Protein AF-A0AAD5CKW8-F1 (afdb_monomer_lite)

Organism: Ambrosia artemisiifolia (NCBI:txid4212)

Structure (mmCIF, N/CA/C/O backbone):
data_AF-A0AAD5CKW8-F1
#
_entry.id   AF-A0AAD5CKW8-F1
#
loop_
_atom_site.group_PDB
_atom_site.id
_atom_site.type_symbol
_atom_site.label_atom_id
_atom_site.label_alt_id
_atom_site.label_comp_id
_atom_site.label_asym_id
_atom_site.label_entity_id
_atom_site.label_seq_id
_atom_site.pdbx_PDB_ins_code
_atom_site.Cartn_x
_atom_site.Cartn_y
_atom_site.Cartn_z
_atom_site.occupancy
_atom_site.B_iso_or_equiv
_atom_site.auth_seq_id
_atom_site.auth_comp_id
_atom_site.auth_asym_id
_atom_site.auth_atom_id
_atom_site.pdbx_PDB_model_num
ATOM 1 N N . SER A 1 1 ? -27.291 47.103 57.887 1.00 43.50 1 SER A N 1
ATOM 2 C CA . SER A 1 1 ? -26.289 46.417 57.056 1.00 43.50 1 SER A CA 1
ATOM 3 C C . SER A 1 1 ? -26.843 45.102 56.549 1.00 43.50 1 SER A C 1
ATOM 5 O O . SER A 1 1 ? -27.312 44.305 57.344 1.00 43.50 1 SER A O 1
ATOM 7 N N . GLN A 1 2 ? -26.872 45.005 55.220 1.00 42.19 2 GLN A N 1
ATOM 8 C CA . GLN A 1 2 ? -27.031 43.866 54.306 1.00 42.19 2 GLN A CA 1
ATOM 9 C C . GLN A 1 2 ? -27.605 42.527 54.813 1.00 42.19 2 GLN A C 1
ATOM 11 O O . GLN A 1 2 ? -27.074 41.848 55.686 1.00 42.19 2 GLN A O 1
ATOM 16 N N . SER A 1 3 ? -28.673 42.135 54.121 1.00 48.50 3 SER A N 1
ATOM 17 C CA . SER A 1 3 ? -29.296 40.821 54.057 1.00 48.50 3 SER A CA 1
ATOM 18 C C . SER A 1 3 ? -28.312 39.735 53.611 1.00 48.50 3 SER A C 1
ATOM 20 O O . SER A 1 3 ? -27.759 39.797 52.517 1.00 48.50 3 SER A O 1
ATOM 22 N N . ILE A 1 4 ? -28.158 38.680 54.413 1.00 49.66 4 ILE A N 1
ATOM 23 C CA . ILE A 1 4 ? -27.521 37.434 53.967 1.00 49.66 4 ILE A CA 1
ATOM 24 C C . ILE A 1 4 ? -28.641 36.427 53.705 1.00 49.66 4 ILE A C 1
ATOM 26 O O . ILE A 1 4 ? -29.118 35.731 54.603 1.00 49.66 4 ILE A O 1
ATOM 30 N N . SER A 1 5 ? -29.114 36.392 52.461 1.00 45.38 5 SER A N 1
ATOM 31 C CA . SER A 1 5 ? -30.051 35.380 51.989 1.00 45.38 5 SER A CA 1
ATOM 32 C C . SER A 1 5 ? -29.350 34.020 51.979 1.00 45.38 5 SER A C 1
ATOM 34 O O . SER A 1 5 ? -28.411 33.778 51.223 1.00 45.38 5 SER A O 1
ATOM 36 N N . LYS A 1 6 ? -29.814 33.091 52.822 1.00 44.31 6 LYS A N 1
ATOM 37 C CA . LYS A 1 6 ? -29.448 31.676 52.703 1.00 44.31 6 LYS A CA 1
ATOM 38 C C . LYS A 1 6 ? -30.092 31.120 51.437 1.00 44.31 6 LYS A C 1
ATOM 40 O O . LYS A 1 6 ? -31.209 30.606 51.465 1.00 44.31 6 LYS A O 1
ATOM 45 N N . THR A 1 7 ? -29.406 31.240 50.308 1.00 46.16 7 THR A N 1
ATOM 46 C CA . THR A 1 7 ? -29.807 30.556 49.086 1.00 46.16 7 THR A CA 1
ATOM 47 C C . THR A 1 7 ? -29.552 29.067 49.283 1.00 46.16 7 THR A C 1
ATOM 49 O O . THR A 1 7 ? -28.427 28.584 49.388 1.00 46.16 7 THR A O 1
ATOM 52 N N . LYS A 1 8 ? -30.644 28.309 49.385 1.00 49.91 8 LYS A N 1
ATOM 53 C CA . LYS A 1 8 ? -30.630 26.858 49.247 1.00 49.91 8 LYS A CA 1
ATOM 54 C C . LYS A 1 8 ? -30.156 26.557 47.825 1.00 49.91 8 LYS A C 1
ATOM 56 O O . LYS A 1 8 ? -30.964 26.539 46.902 1.00 49.91 8 LYS A O 1
ATOM 61 N N . GLN A 1 9 ? -28.848 26.367 47.666 1.00 54.12 9 GLN A N 1
ATOM 62 C CA . GLN A 1 9 ? -28.198 25.880 46.453 1.00 54.12 9 GLN A CA 1
ATOM 63 C C . GLN A 1 9 ? -28.749 24.479 46.154 1.00 54.12 9 GLN A C 1
ATOM 65 O O . GLN A 1 9 ? -28.214 23.463 46.594 1.00 54.12 9 GLN A O 1
ATOM 70 N N . ARG A 1 10 ? -29.889 24.415 45.458 1.00 57.00 10 ARG A N 1
ATOM 71 C CA . ARG A 1 10 ? -30.397 23.183 44.851 1.00 57.00 10 ARG A CA 1
ATOM 72 C C . ARG A 1 10 ? -29.538 22.913 43.619 1.00 57.00 10 ARG A C 1
ATOM 74 O O . ARG A 1 10 ? -29.971 23.145 42.496 1.00 57.00 10 ARG A O 1
ATOM 81 N N . GLY A 1 11 ? -28.301 22.474 43.853 1.00 63.94 11 GLY A N 1
ATOM 82 C CA . GLY A 1 11 ? -27.487 21.863 42.810 1.00 63.94 11 GLY A CA 1
ATOM 83 C C . GLY A 1 11 ? -28.248 20.688 42.186 1.00 63.94 11 GLY A C 1
ATOM 84 O O . GLY A 1 11 ? -29.163 20.151 42.827 1.00 63.94 11 GLY A O 1
ATOM 85 N N . PRO A 1 12 ? -27.917 20.297 40.943 1.00 59.62 12 PRO A N 1
ATOM 86 C CA . PRO A 1 12 ? -28.553 19.154 40.300 1.00 59.62 12 PRO A CA 1
ATOM 87 C C . PRO A 1 12 ? -28.512 17.979 41.275 1.00 59.62 12 PRO A C 1
ATOM 89 O O . PRO A 1 12 ? -27.454 17.658 41.816 1.00 59.62 12 PRO A O 1
ATOM 92 N N . ASN A 1 13 ? -29.684 17.421 41.596 1.00 65.00 13 ASN A N 1
ATOM 93 C CA . ASN A 1 13 ? -29.814 16.422 42.651 1.00 65.00 13 ASN A CA 1
ATOM 94 C C . ASN A 1 13 ? -28.817 15.295 42.361 1.00 65.00 13 ASN A C 1
ATOM 96 O O . ASN A 1 13 ? -29.026 14.532 41.423 1.00 65.00 13 ASN A O 1
ATOM 100 N N . ILE A 1 14 ? -27.753 15.170 43.157 1.00 66.81 14 ILE A N 1
ATOM 101 C CA . ILE A 1 14 ? -26.711 14.145 42.961 1.00 66.81 14 ILE A CA 1
ATOM 102 C C . ILE A 1 14 ? -27.346 12.744 42.890 1.00 66.81 14 ILE A C 1
ATOM 104 O O . ILE A 1 14 ? -26.891 11.884 42.146 1.00 66.81 14 ILE A O 1
ATOM 108 N N . LYS A 1 15 ? -28.484 12.555 43.572 1.00 66.56 15 LYS A N 1
ATOM 109 C CA . LYS A 1 15 ? -29.339 11.362 43.483 1.00 66.56 15 LYS A CA 1
ATOM 110 C C . LYS A 1 15 ? -29.891 11.093 42.072 1.00 66.56 15 LYS A C 1
ATOM 112 O O . LYS A 1 15 ? -29.935 9.941 41.667 1.00 66.56 15 LYS A O 1
ATOM 117 N N . ILE A 1 16 ? -30.285 12.125 41.320 1.00 68.44 16 ILE A N 1
ATOM 118 C CA . ILE A 1 16 ? -30.733 12.018 39.917 1.00 68.44 16 ILE A CA 1
ATOM 119 C C . ILE A 1 16 ? -29.549 11.685 39.006 1.00 68.44 16 ILE A C 1
ATOM 121 O O . ILE A 1 16 ? -29.678 10.828 38.139 1.00 68.44 16 ILE A O 1
ATOM 125 N N . ILE A 1 17 ? -28.384 12.305 39.228 1.00 65.25 17 ILE A N 1
ATOM 126 C CA . ILE A 1 17 ? -27.169 12.005 38.454 1.00 65.25 17 ILE A CA 1
ATOM 127 C C . ILE A 1 17 ? -26.770 10.535 38.662 1.00 65.25 17 ILE A C 1
ATOM 129 O O . ILE A 1 17 ? -26.561 9.812 37.691 1.00 65.25 17 ILE A O 1
ATOM 133 N N . LEU A 1 18 ? -26.761 10.054 39.909 1.00 64.75 18 LEU A N 1
ATOM 134 C CA . LEU A 1 18 ? -26.464 8.658 40.238 1.00 64.75 18 LEU A CA 1
ATOM 135 C C . LEU A 1 18 ? -27.501 7.692 39.630 1.00 64.75 18 LEU A C 1
ATOM 137 O O . LEU A 1 18 ? -27.120 6.666 39.079 1.00 64.75 18 LEU A O 1
ATOM 141 N N . LEU A 1 19 ? -28.792 8.046 39.648 1.00 65.94 19 LEU A N 1
ATOM 142 C CA . LEU A 1 19 ? -29.874 7.242 39.059 1.00 65.94 19 LEU A CA 1
ATOM 143 C C . LEU A 1 19 ? -29.773 7.130 37.529 1.00 65.94 19 LEU A C 1
ATOM 145 O O . LEU A 1 19 ? -30.089 6.082 36.980 1.00 65.94 19 LEU A O 1
ATOM 149 N N . VAL A 1 20 ? -29.333 8.188 36.841 1.00 64.75 20 VAL A N 1
ATOM 150 C CA . VAL A 1 20 ? -29.197 8.221 35.371 1.00 64.75 20 VAL A CA 1
ATOM 151 C C . VAL A 1 20 ? -27.903 7.548 34.897 1.00 64.75 20 VAL A C 1
ATOM 153 O O . VAL A 1 20 ? -27.876 6.933 33.831 1.00 64.75 20 VAL A O 1
ATOM 156 N N . THR A 1 21 ? -26.836 7.607 35.698 1.00 60.56 21 THR A N 1
ATOM 157 C CA . THR A 1 21 ? -25.532 7.025 35.331 1.00 60.56 21 THR A CA 1
ATOM 158 C C . THR A 1 21 ? -25.536 5.493 35.426 1.00 60.56 21 THR A C 1
ATOM 160 O O . THR A 1 21 ? -24.878 4.826 34.630 1.00 60.56 21 THR A O 1
ATOM 163 N N . VAL A 1 22 ? -26.321 4.923 36.349 1.00 65.12 22 VAL A N 1
ATOM 164 C CA . VAL A 1 22 ? -26.365 3.473 36.619 1.00 65.12 22 VAL A CA 1
ATOM 165 C C . VAL A 1 22 ? -26.946 2.635 35.455 1.00 65.12 22 VAL A C 1
ATOM 167 O O . VAL A 1 22 ? -26.351 1.607 35.142 1.00 65.12 22 VAL A O 1
ATOM 170 N N . PRO A 1 23 ? -28.024 3.038 34.750 1.00 64.31 23 PRO A N 1
ATOM 171 C CA . PRO A 1 23 ? -28.526 2.304 33.580 1.00 64.31 23 PRO A CA 1
ATOM 172 C C . PRO A 1 23 ? -28.008 2.828 32.225 1.00 64.31 23 PRO A C 1
ATOM 174 O O . PRO A 1 23 ? -28.090 2.113 31.227 1.00 64.31 23 PRO A O 1
ATOM 177 N N . GLY A 1 24 ? -27.482 4.060 32.151 1.00 60.91 24 GLY A N 1
ATOM 178 C CA . GLY A 1 24 ? -27.104 4.705 30.880 1.00 60.91 24 GLY A CA 1
ATOM 179 C C . GLY A 1 24 ? -25.690 4.390 30.376 1.00 60.91 24 GLY A C 1
ATOM 180 O O . GLY A 1 24 ? -25.444 4.421 29.169 1.00 60.91 24 GLY A O 1
ATOM 181 N N . GLY A 1 25 ? -24.771 4.044 31.283 1.00 72.25 25 GLY A N 1
ATOM 182 C CA . GLY A 1 25 ? -23.385 3.697 30.953 1.00 72.25 25 GLY A CA 1
ATOM 183 C C . GLY A 1 25 ? -23.231 2.599 29.885 1.00 72.25 25 GLY A C 1
ATOM 184 O O . GLY A 1 25 ? -22.510 2.820 28.907 1.00 72.25 25 GLY A O 1
ATOM 185 N N . PRO A 1 26 ? -23.915 1.441 30.002 1.00 80.44 26 PRO A N 1
ATOM 186 C CA . PRO A 1 26 ? -23.750 0.358 29.034 1.00 80.44 26 PRO A CA 1
ATOM 187 C C . PRO A 1 26 ? -24.341 0.689 27.657 1.00 80.44 26 PRO A C 1
ATOM 189 O O . PRO A 1 26 ? -23.757 0.313 26.646 1.00 80.44 26 PRO A O 1
ATOM 192 N N . LEU A 1 27 ? -25.447 1.439 27.582 1.00 80.50 27 LEU A N 1
ATOM 193 C CA . LEU A 1 27 ? -26.083 1.801 26.307 1.00 80.50 27 LEU A CA 1
ATOM 194 C C . LEU A 1 27 ? -25.184 2.699 25.449 1.00 80.50 27 LEU A C 1
ATOM 196 O O . LEU A 1 27 ? -25.008 2.443 24.259 1.00 80.50 27 LEU A O 1
ATOM 200 N N . ILE A 1 28 ? -24.562 3.712 26.055 1.00 85.81 28 ILE A N 1
ATOM 201 C CA . ILE A 1 28 ? -23.655 4.626 25.345 1.00 85.81 28 ILE A CA 1
ATOM 202 C C . ILE A 1 28 ? -22.385 3.883 24.909 1.00 85.81 28 ILE A C 1
ATOM 204 O O . ILE A 1 28 ? -21.944 4.032 23.768 1.00 85.81 28 ILE A O 1
ATOM 208 N N . GLY A 1 29 ? -21.839 3.025 25.778 1.00 88.56 29 GLY A N 1
ATOM 209 C CA . GLY A 1 29 ? -20.692 2.177 25.447 1.00 88.56 29 GLY A CA 1
ATOM 210 C C . GLY A 1 29 ? -20.964 1.245 24.262 1.00 88.56 29 GLY A C 1
ATOM 211 O O . GLY A 1 29 ? -20.128 1.138 23.365 1.00 88.56 29 GLY A O 1
ATOM 212 N N . LEU A 1 30 ? -22.151 0.631 24.205 1.00 91.19 30 LEU A N 1
ATOM 213 C CA . LEU A 1 30 ? -22.563 -0.235 23.096 1.00 91.19 30 LEU A CA 1
ATOM 214 C C . LEU A 1 30 ? -22.705 0.530 21.776 1.00 91.19 30 LEU A C 1
ATOM 216 O O . LEU A 1 30 ? -22.267 0.029 20.742 1.00 91.19 30 LEU A O 1
ATOM 220 N N . ILE A 1 31 ? -23.257 1.747 21.797 1.00 91.44 31 ILE A N 1
ATOM 221 C CA . ILE A 1 31 ? -23.390 2.587 20.595 1.00 91.44 31 ILE A CA 1
ATOM 222 C C . ILE A 1 31 ? -22.009 2.979 20.054 1.00 91.44 31 ILE A C 1
ATOM 224 O O . ILE A 1 31 ? -21.756 2.844 18.855 1.00 91.44 31 ILE A O 1
ATOM 228 N N . ILE A 1 32 ? -21.089 3.404 20.927 1.00 92.44 32 ILE A N 1
ATOM 229 C CA . ILE A 1 32 ? -19.715 3.756 20.539 1.00 92.44 32 ILE A CA 1
ATOM 230 C C . ILE A 1 32 ? -18.980 2.523 19.997 1.00 92.44 32 ILE A C 1
ATOM 232 O O . ILE A 1 32 ? -18.349 2.598 18.943 1.00 92.44 32 ILE A O 1
ATOM 236 N N . ALA A 1 33 ? -19.092 1.373 20.667 1.00 92.50 33 ALA A N 1
ATOM 237 C CA . ALA A 1 33 ? -18.487 0.124 20.211 1.00 92.50 33 ALA A CA 1
ATOM 238 C C . ALA A 1 33 ? -19.042 -0.322 18.848 1.00 92.50 33 ALA A C 1
ATOM 240 O O . ALA A 1 33 ? -18.269 -0.694 17.966 1.00 92.50 33 ALA A O 1
ATOM 241 N N . ALA A 1 34 ? -20.359 -0.234 18.637 1.00 92.12 34 ALA A N 1
ATOM 242 C CA . ALA A 1 34 ? -20.998 -0.548 17.362 1.00 92.12 34 ALA A CA 1
ATOM 243 C C . ALA A 1 34 ? -20.538 0.397 16.242 1.00 92.12 34 ALA A C 1
ATOM 245 O O . ALA A 1 34 ? -20.210 -0.069 15.150 1.00 92.12 34 ALA A O 1
ATOM 246 N N . TRP A 1 35 ? -20.443 1.703 16.512 1.00 94.19 35 TRP A N 1
ATOM 247 C CA . TRP A 1 35 ? -19.938 2.686 15.553 1.00 94.19 35 TRP A CA 1
ATOM 248 C C . TRP A 1 35 ? -18.468 2.435 15.193 1.00 94.19 35 TRP A C 1
ATOM 250 O O . TRP A 1 35 ? -18.126 2.363 14.011 1.00 94.19 35 TRP A O 1
ATOM 260 N N . LEU A 1 36 ? -17.609 2.187 16.188 1.00 93.25 36 LEU A N 1
ATOM 261 C CA . LEU A 1 36 ? -16.209 1.809 15.970 1.00 93.25 36 LEU A CA 1
ATOM 262 C C . LEU A 1 36 ? -16.088 0.506 15.171 1.00 93.25 36 LEU A C 1
ATOM 264 O O . LEU A 1 36 ? -15.252 0.414 14.272 1.00 93.25 36 LEU A O 1
ATOM 268 N N . CYS A 1 37 ? -16.924 -0.493 15.459 1.00 92.56 37 CYS A N 1
ATOM 269 C CA . CYS A 1 37 ? -16.984 -1.738 14.699 1.00 92.56 37 CYS A CA 1
ATOM 270 C C . CYS A 1 37 ? -17.456 -1.512 13.259 1.00 92.56 37 CYS A C 1
ATOM 272 O O . CYS A 1 37 ? -16.886 -2.109 12.350 1.00 92.56 37 CYS A O 1
ATOM 274 N N . TYR A 1 38 ? -18.437 -0.639 13.025 1.00 92.00 38 TYR A N 1
ATOM 275 C CA . TYR A 1 38 ? -18.922 -0.294 11.687 1.00 92.00 38 TYR A CA 1
ATOM 276 C C . TYR A 1 38 ? -17.840 0.397 10.851 1.00 92.00 38 TYR A C 1
ATOM 278 O O . TYR A 1 38 ? -17.549 -0.037 9.733 1.00 92.00 38 TYR A O 1
ATOM 286 N N . VAL A 1 39 ? -17.181 1.416 11.416 1.00 87.56 39 VAL A N 1
ATOM 287 C CA . VAL A 1 39 ? -16.072 2.115 10.753 1.00 87.56 39 V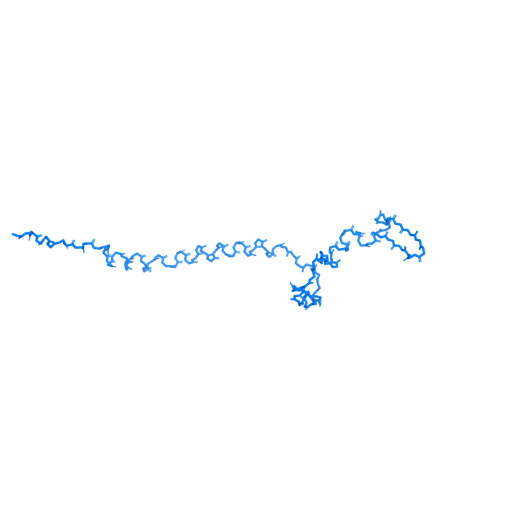AL A CA 1
ATOM 288 C C . VAL A 1 39 ? -14.933 1.136 10.481 1.00 87.56 39 VAL A C 1
ATOM 290 O O . VAL A 1 39 ? -14.505 1.004 9.339 1.00 87.56 39 VAL A O 1
ATOM 293 N N . ARG A 1 40 ? -14.509 0.342 11.473 1.00 84.31 40 ARG A N 1
ATOM 294 C CA . ARG A 1 40 ? -13.476 -0.687 11.270 1.00 84.31 40 ARG A CA 1
ATOM 295 C C . ARG A 1 40 ? -13.866 -1.717 10.216 1.00 84.31 40 ARG A C 1
ATOM 297 O O . ARG A 1 40 ? -13.016 -2.121 9.432 1.00 84.31 40 ARG A O 1
ATOM 304 N N . ARG A 1 41 ? -15.127 -2.148 10.161 1.00 77.81 41 ARG A N 1
ATOM 305 C CA . ARG A 1 41 ? -15.603 -3.121 9.168 1.00 77.81 41 ARG A CA 1
ATOM 306 C C . ARG A 1 41 ? -15.547 -2.546 7.757 1.00 77.81 41 ARG A C 1
ATOM 308 O O . ARG A 1 41 ? -15.085 -3.238 6.858 1.00 77.81 41 ARG A O 1
ATOM 315 N N . LYS A 1 42 ? -15.903 -1.270 7.576 1.00 69.62 42 LYS A N 1
ATOM 316 C CA . LYS A 1 42 ? -15.749 -0.571 6.290 1.00 69.62 42 LYS A CA 1
ATOM 317 C C . LYS A 1 42 ? -14.283 -0.533 5.830 1.00 69.62 42 LYS A C 1
ATOM 319 O O . LYS A 1 42 ? -14.024 -0.611 4.637 1.00 69.62 42 LYS A O 1
ATOM 324 N N . TRP A 1 43 ? -13.334 -0.486 6.765 1.00 61.19 43 TRP A N 1
ATOM 325 C CA . TRP A 1 43 ? -11.900 -0.424 6.464 1.00 61.19 43 TRP A CA 1
ATOM 326 C C . TRP A 1 43 ? -11.274 -1.817 6.282 1.00 61.19 43 TRP A C 1
ATOM 328 O O . TRP A 1 43 ? -10.281 -1.957 5.580 1.00 61.19 43 TRP A O 1
ATOM 338 N N . LYS A 1 44 ? -11.889 -2.871 6.834 1.00 59.09 44 LYS A N 1
ATOM 339 C CA . LYS A 1 44 ? -11.491 -4.277 6.626 1.00 59.09 44 LYS A CA 1
ATOM 340 C C . LYS A 1 44 ? -11.916 -4.851 5.268 1.00 59.09 44 LYS A C 1
ATOM 342 O O . LYS A 1 44 ? -11.453 -5.925 4.899 1.00 59.09 44 LYS A O 1
ATOM 347 N N . HIS A 1 45 ? -12.786 -4.161 4.528 1.00 51.75 45 HIS A N 1
ATOM 348 C CA . HIS A 1 45 ? -13.181 -4.567 3.175 1.00 51.75 45 HIS A CA 1
ATOM 349 C C . HIS A 1 45 ? -12.254 -4.036 2.068 1.00 51.75 45 HIS A C 1
ATOM 351 O O . HIS A 1 45 ? -12.410 -4.436 0.916 1.00 51.75 45 HIS A O 1
ATOM 357 N N . ALA A 1 46 ? -11.233 -3.241 2.403 1.00 56.84 46 ALA A N 1
ATOM 358 C CA . ALA A 1 46 ? -10.048 -3.131 1.562 1.00 56.84 46 ALA A CA 1
ATOM 359 C C . ALA A 1 46 ? -9.205 -4.393 1.791 1.00 56.84 46 ALA A C 1
ATOM 361 O O . ALA A 1 46 ? -8.438 -4.476 2.744 1.00 56.84 46 ALA A O 1
ATOM 362 N N . LYS A 1 47 ? -9.428 -5.419 0.966 1.00 50.81 47 LYS A N 1
ATOM 363 C CA . LYS A 1 47 ? -8.610 -6.636 0.934 1.00 50.81 47 LYS A CA 1
ATOM 364 C C . LYS A 1 47 ? -7.125 -6.239 0.826 1.00 50.81 47 LYS A C 1
ATOM 366 O O . LYS A 1 47 ? -6.766 -5.673 -0.205 1.00 50.81 47 LYS A O 1
ATOM 371 N N . PRO A 1 48 ? -6.240 -6.568 1.783 1.00 48.81 48 PRO A N 1
ATOM 372 C CA . PRO A 1 48 ? -4.824 -6.672 1.482 1.00 48.81 48 PRO A CA 1
ATOM 373 C C . PRO A 1 48 ? -4.630 -8.045 0.833 1.00 48.81 48 PRO A C 1
ATOM 375 O O . PRO A 1 48 ? -4.321 -9.034 1.491 1.00 48.81 48 PRO A O 1
ATOM 378 N N . ALA A 1 49 ? -4.936 -8.134 -0.459 1.00 48.34 49 ALA A N 1
ATOM 379 C CA . ALA A 1 49 ? -4.451 -9.238 -1.269 1.00 48.34 49 ALA A CA 1
ATOM 380 C C . ALA A 1 49 ? -3.027 -8.869 -1.690 1.00 48.34 49 ALA A C 1
ATOM 382 O O . ALA A 1 49 ? -2.850 -7.969 -2.505 1.00 48.34 49 ALA A O 1
ATOM 383 N N . GLY A 1 50 ? -2.038 -9.528 -1.089 1.00 45.56 50 GLY A N 1
ATOM 384 C CA . GLY A 1 50 ? -0.639 -9.408 -1.494 1.00 45.56 50 GLY A CA 1
ATOM 385 C C . GLY A 1 50 ? 0.320 -9.267 -0.320 1.00 45.56 50 GLY A C 1
ATOM 386 O O . GLY A 1 50 ? 0.667 -8.159 0.062 1.00 45.56 50 GLY A O 1
ATOM 387 N N . GLU A 1 51 ? 0.732 -10.415 0.215 1.00 42.72 51 GLU A N 1
ATOM 388 C CA . GLU A 1 51 ? 2.134 -10.695 0.543 1.00 42.72 51 GLU A CA 1
ATOM 389 C C . GLU A 1 51 ? 2.853 -9.737 1.513 1.00 42.72 51 GLU A C 1
ATOM 391 O O . GLU A 1 51 ? 3.438 -8.713 1.161 1.00 42.72 51 GLU A O 1
ATOM 396 N N . GLY A 1 52 ? 2.853 -10.122 2.789 1.00 51.31 52 GLY A N 1
ATOM 397 C CA . GLY A 1 52 ? 3.680 -9.486 3.801 1.00 51.31 52 GLY A CA 1
ATOM 398 C C . GLY A 1 52 ? 5.147 -9.871 3.653 1.00 51.31 52 GLY A C 1
ATOM 399 O O . GLY A 1 52 ? 5.503 -10.947 4.101 1.00 51.31 52 GLY A O 1
ATOM 400 N N . VAL A 1 53 ? 5.980 -8.969 3.116 1.00 46.84 53 VAL A N 1
ATOM 401 C CA . VAL A 1 53 ? 7.433 -8.896 3.413 1.00 46.84 53 VAL A CA 1
ATOM 402 C C . VAL A 1 53 ? 7.991 -7.447 3.411 1.00 46.84 53 VAL A C 1
ATOM 404 O O . VAL A 1 53 ? 8.986 -7.198 4.080 1.00 46.84 53 VAL A O 1
ATOM 407 N N . ILE A 1 54 ? 7.367 -6.435 2.782 1.00 45.72 54 ILE A N 1
ATOM 408 C CA . ILE A 1 54 ? 8.037 -5.120 2.553 1.00 45.72 54 ILE A CA 1
ATOM 409 C C . ILE A 1 54 ? 7.607 -3.972 3.509 1.00 45.72 54 ILE A C 1
ATOM 411 O O . ILE A 1 54 ? 8.164 -2.880 3.466 1.00 45.72 54 ILE A O 1
ATOM 415 N N . LEU A 1 55 ? 6.646 -4.160 4.420 1.00 49.69 55 LEU A N 1
ATOM 416 C CA . LEU A 1 55 ? 6.073 -3.031 5.191 1.00 49.69 55 LEU A CA 1
ATOM 417 C C . LEU A 1 55 ? 6.923 -2.505 6.368 1.00 49.69 55 LEU A C 1
ATOM 419 O O . LEU A 1 55 ? 6.522 -1.529 7.001 1.00 49.69 55 LEU A O 1
ATOM 423 N N . ASN A 1 56 ? 8.087 -3.097 6.647 1.00 46.41 56 ASN A N 1
ATOM 424 C CA . ASN A 1 56 ? 8.978 -2.633 7.720 1.00 46.41 56 ASN A CA 1
ATOM 425 C C . ASN A 1 56 ? 10.098 -1.693 7.243 1.00 46.41 56 ASN A C 1
ATOM 427 O O . ASN A 1 56 ? 10.792 -1.145 8.082 1.00 46.41 56 ASN A O 1
ATOM 431 N N . ALA A 1 57 ? 10.270 -1.468 5.935 1.00 48.12 57 ALA A N 1
ATOM 432 C CA . ALA A 1 57 ? 11.327 -0.582 5.430 1.00 48.12 57 ALA A CA 1
ATOM 433 C C . ALA A 1 57 ? 10.895 0.893 5.290 1.00 48.12 57 ALA A C 1
ATOM 435 O O . ALA A 1 57 ? 11.740 1.765 5.120 1.00 48.12 57 ALA A O 1
ATOM 436 N N . SER A 1 58 ? 9.590 1.188 5.336 1.00 51.03 58 SER A N 1
ATOM 437 C CA . SER A 1 58 ? 9.066 2.528 5.009 1.00 51.03 58 SER A CA 1
ATOM 438 C C . SER A 1 58 ? 8.647 3.367 6.213 1.00 51.03 58 SER A C 1
ATOM 440 O O . SER A 1 58 ? 8.378 4.549 6.044 1.00 51.03 58 SER A O 1
ATOM 442 N N . LYS A 1 59 ? 8.582 2.791 7.419 1.00 48.28 59 LYS A N 1
ATOM 443 C CA . LYS A 1 59 ? 8.281 3.563 8.638 1.00 48.28 59 LYS A CA 1
ATOM 444 C C . LYS A 1 59 ? 9.505 4.271 9.226 1.0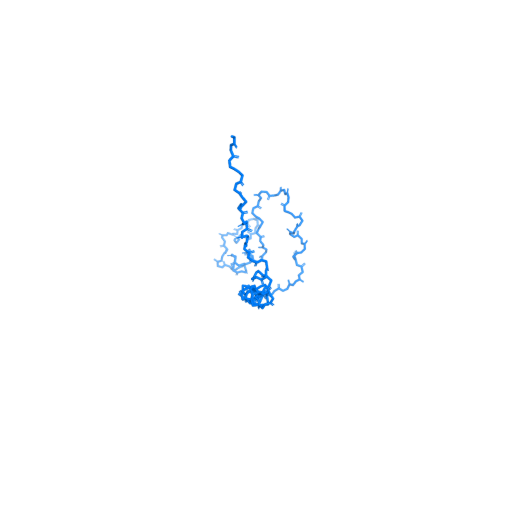0 48.28 59 LYS A C 1
ATOM 446 O O . LYS A 1 59 ? 9.328 5.153 10.050 1.00 48.28 59 LYS A O 1
ATOM 451 N N . ASP A 1 60 ? 10.705 3.952 8.741 1.00 50.03 60 ASP A N 1
ATOM 452 C CA . ASP A 1 60 ? 11.960 4.569 9.196 1.00 50.03 60 ASP A CA 1
ATOM 453 C C . ASP A 1 60 ? 12.477 5.670 8.246 1.00 50.03 60 ASP A C 1
ATOM 455 O O . ASP A 1 60 ? 13.532 6.250 8.480 1.00 50.03 60 ASP A O 1
ATOM 459 N N . MET A 1 61 ? 11.748 5.985 7.168 1.00 53.09 61 MET A N 1
ATOM 460 C CA . MET A 1 61 ? 12.103 7.057 6.219 1.00 53.09 61 MET A CA 1
ATOM 461 C C . MET A 1 61 ? 11.173 8.277 6.337 1.00 53.09 61 MET A C 1
ATOM 463 O O . MET A 1 61 ? 11.034 9.042 5.386 1.00 53.09 61 MET A O 1
ATOM 467 N N . GLU A 1 62 ? 10.504 8.450 7.482 1.00 54.09 62 GLU A N 1
ATOM 468 C CA . GLU A 1 62 ? 9.504 9.509 7.694 1.00 54.09 62 GLU A CA 1
ATOM 469 C C . GLU A 1 62 ? 10.104 10.867 8.120 1.00 54.09 62 GLU A C 1
ATOM 471 O O . GLU A 1 62 ? 9.379 11.853 8.176 1.00 54.09 62 GLU A O 1
ATOM 476 N N . GLU A 1 63 ? 11.415 10.986 8.370 1.00 52.50 63 GLU A N 1
ATOM 477 C CA . GLU A 1 63 ? 11.960 12.200 9.018 1.00 52.50 63 GLU A CA 1
ATOM 478 C C . GLU A 1 63 ? 12.885 13.090 8.163 1.00 52.50 63 GLU A C 1
ATOM 480 O O . GLU A 1 63 ? 13.429 14.062 8.684 1.00 52.50 63 GLU A O 1
ATOM 485 N N . GLY A 1 64 ? 13.056 12.856 6.853 1.00 51.81 64 GLY A N 1
ATOM 486 C CA . GLY A 1 64 ? 13.994 13.706 6.091 1.00 51.81 64 GLY A CA 1
ATOM 487 C C . GLY A 1 64 ? 13.930 13.724 4.569 1.00 51.81 64 GLY A C 1
ATOM 488 O O . GLY A 1 64 ? 14.848 14.264 3.957 1.00 51.81 64 GLY A O 1
ATOM 489 N N . MET A 1 65 ? 12.907 13.153 3.929 1.00 54.66 65 MET A N 1
ATOM 490 C CA . MET A 1 65 ? 12.853 13.113 2.465 1.00 54.66 65 MET A CA 1
ATOM 491 C C . MET A 1 65 ? 11.609 13.826 1.937 1.00 54.66 65 MET A C 1
ATOM 493 O O . MET A 1 65 ? 10.499 13.315 1.986 1.00 54.66 65 MET A O 1
ATOM 497 N N . GLU A 1 66 ? 11.828 15.012 1.374 1.00 60.34 66 GLU A N 1
ATOM 498 C CA . GLU A 1 66 ? 10.837 15.870 0.700 1.00 60.34 66 GLU A CA 1
ATOM 499 C C . GLU A 1 66 ? 10.294 15.253 -0.607 1.00 60.34 66 GLU A C 1
ATOM 501 O O . GLU A 1 66 ? 9.546 15.885 -1.353 1.00 60.34 66 GLU A O 1
ATOM 506 N N . GLN A 1 67 ? 10.713 14.027 -0.933 1.00 59.78 67 GLN A N 1
ATOM 507 C CA . GLN A 1 67 ? 10.389 13.366 -2.184 1.00 59.78 67 GLN A CA 1
ATOM 508 C C . GLN A 1 67 ? 9.141 12.500 -2.013 1.00 59.78 67 GLN A C 1
ATOM 510 O O . GLN A 1 67 ? 9.060 11.734 -1.052 1.00 59.78 67 GLN A O 1
ATOM 515 N N . PRO A 1 68 ? 8.175 12.571 -2.948 1.00 63.09 68 PRO A N 1
ATOM 516 C CA . PRO A 1 68 ? 7.037 11.666 -2.954 1.00 63.09 68 PRO A CA 1
ATOM 517 C C . PRO A 1 68 ? 7.523 10.212 -2.992 1.00 63.09 68 PRO A C 1
ATOM 519 O O . PRO A 1 68 ? 7.988 9.720 -4.020 1.00 63.09 68 PRO A O 1
ATOM 522 N N . LEU A 1 69 ? 7.435 9.519 -1.858 1.00 76.19 69 LEU A N 1
ATOM 523 C CA . LEU A 1 69 ? 7.743 8.098 -1.772 1.00 76.19 69 LEU A CA 1
ATOM 524 C C . LEU A 1 69 ? 6.578 7.321 -2.390 1.00 76.19 69 LEU A C 1
ATOM 526 O O . LEU A 1 69 ? 5.508 7.182 -1.795 1.00 76.19 69 LEU A O 1
ATOM 530 N N . PHE A 1 70 ? 6.769 6.822 -3.610 1.00 80.75 70 PHE A N 1
ATOM 531 C CA . PHE A 1 70 ? 5.800 5.943 -4.259 1.00 80.75 70 PHE A CA 1
ATOM 532 C C . PHE A 1 70 ? 6.013 4.497 -3.811 1.00 80.75 70 PHE A C 1
ATOM 534 O O . PHE A 1 70 ? 7.129 3.980 -3.831 1.00 80.75 70 PHE A O 1
ATOM 541 N N . SER A 1 71 ? 4.928 3.812 -3.440 1.00 86.38 71 SER A N 1
ATOM 542 C CA . SER A 1 71 ? 4.997 2.378 -3.154 1.00 86.38 71 SER A CA 1
ATOM 543 C C . SER A 1 71 ? 5.225 1.577 -4.441 1.00 86.38 71 SER A C 1
ATOM 545 O O . SER A 1 71 ? 4.742 1.954 -5.511 1.00 86.38 71 SER A O 1
ATOM 547 N N . PHE A 1 72 ? 5.885 0.421 -4.340 1.00 84.81 72 PHE A N 1
ATOM 548 C CA 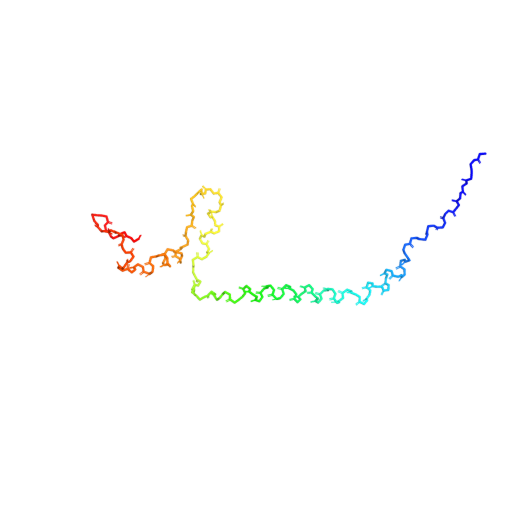. PHE A 1 72 ? 6.075 -0.472 -5.489 1.00 84.81 72 PHE A CA 1
ATOM 549 C C . PHE A 1 72 ? 4.742 -0.901 -6.129 1.00 84.81 72 PHE A C 1
ATOM 551 O O . PHE A 1 72 ? 4.624 -0.955 -7.350 1.00 84.81 72 PHE A O 1
ATOM 558 N N . SER A 1 73 ? 3.704 -1.108 -5.311 1.00 86.69 73 SER A N 1
ATOM 559 C CA . SER A 1 73 ? 2.342 -1.397 -5.781 1.00 86.69 73 SER A CA 1
ATOM 560 C C . SER A 1 73 ? 1.768 -0.255 -6.629 1.00 86.69 73 SER A C 1
ATOM 562 O O . SER A 1 73 ? 1.172 -0.490 -7.679 1.00 86.69 73 SER A O 1
ATOM 564 N N . SER A 1 74 ? 2.009 0.997 -6.224 1.00 88.81 74 SER A N 1
ATOM 565 C CA . SER A 1 74 ? 1.604 2.179 -6.991 1.00 88.81 74 SER A CA 1
ATOM 566 C C . SER A 1 74 ? 2.293 2.234 -8.355 1.00 88.81 74 SER A C 1
ATOM 568 O O . SER A 1 74 ? 1.629 2.526 -9.346 1.00 88.81 74 SER A O 1
ATOM 570 N N . ILE A 1 75 ? 3.590 1.910 -8.415 1.00 90.69 75 ILE A N 1
ATOM 571 C CA . ILE A 1 75 ? 4.360 1.868 -9.667 1.00 90.69 75 ILE A CA 1
ATOM 572 C C . ILE A 1 75 ? 3.827 0.764 -10.586 1.00 90.69 75 ILE A C 1
ATOM 574 O O . ILE A 1 75 ? 3.510 1.049 -11.736 1.00 90.69 75 ILE A O 1
ATOM 578 N N . ILE A 1 76 ? 3.649 -0.464 -10.079 1.00 93.62 76 ILE A N 1
ATOM 579 C CA . ILE A 1 76 ? 3.076 -1.580 -10.854 1.00 93.62 76 ILE A CA 1
ATOM 580 C C . ILE A 1 76 ? 1.706 -1.205 -11.417 1.00 93.62 76 ILE A C 1
ATOM 582 O O . ILE A 1 76 ? 1.417 -1.483 -12.579 1.00 93.62 76 ILE A O 1
ATOM 586 N N . ASN A 1 77 ? 0.851 -0.579 -10.610 1.00 92.75 77 ASN A N 1
ATOM 587 C CA . A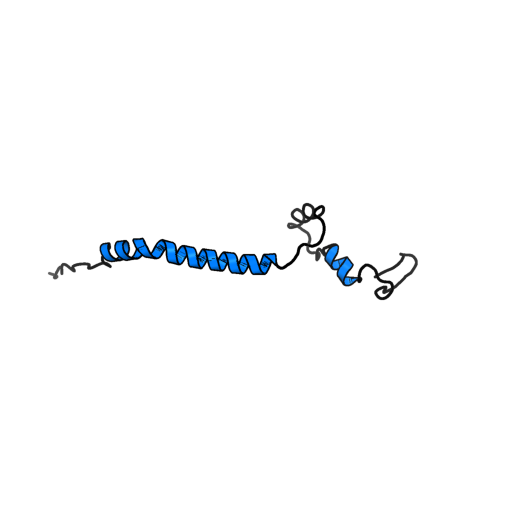SN A 1 77 ? -0.477 -0.184 -11.058 1.00 92.75 77 ASN A CA 1
ATOM 588 C C . ASN A 1 77 ? -0.416 0.908 -12.139 1.00 92.75 77 ASN A C 1
ATOM 590 O O . ASN A 1 77 ? -1.142 0.828 -13.126 1.00 92.75 77 ASN A O 1
ATOM 594 N N . ALA A 1 78 ? 0.469 1.898 -11.988 1.00 92.69 78 ALA A N 1
ATOM 595 C CA . ALA A 1 78 ? 0.652 2.965 -12.972 1.00 92.69 78 ALA A CA 1
ATOM 596 C C . ALA A 1 78 ? 1.197 2.438 -14.311 1.00 92.69 78 ALA A C 1
ATOM 598 O O . ALA A 1 78 ? 0.719 2.826 -15.377 1.00 92.69 78 ALA A O 1
ATOM 599 N N . THR A 1 79 ? 2.145 1.500 -14.272 1.00 95.19 79 THR A N 1
ATOM 600 C CA . THR A 1 79 ? 2.741 0.907 -15.480 1.00 95.19 79 THR A CA 1
ATOM 601 C C . THR A 1 79 ? 1.935 -0.270 -16.038 1.00 95.19 79 THR A C 1
ATOM 603 O O . THR A 1 79 ? 2.360 -0.892 -17.011 1.00 95.19 79 THR A O 1
ATOM 606 N N . ALA A 1 80 ? 0.777 -0.592 -15.442 1.00 94.94 80 ALA A N 1
ATOM 607 C CA . ALA A 1 80 ? -0.019 -1.779 -15.757 1.00 94.94 80 ALA A CA 1
ATOM 608 C C . ALA A 1 80 ? 0.844 -3.055 -15.807 1.00 94.94 80 ALA A C 1
ATOM 610 O O . ALA A 1 80 ? 0.819 -3.806 -16.782 1.00 94.94 80 ALA A O 1
ATOM 611 N N . ASN A 1 81 ? 1.637 -3.266 -14.752 1.00 95.06 81 ASN A N 1
ATOM 612 C CA . ASN A 1 81 ? 2.644 -4.320 -14.645 1.00 95.06 81 ASN A CA 1
ATOM 613 C C . ASN A 1 81 ? 3.692 -4.267 -15.771 1.00 95.06 81 ASN A C 1
ATOM 615 O O . ASN A 1 81 ? 3.995 -5.282 -16.394 1.00 95.06 81 ASN A O 1
ATOM 619 N N . PHE A 1 82 ? 4.225 -3.069 -16.039 1.00 95.62 82 PHE A N 1
ATOM 620 C CA . PHE A 1 82 ? 5.202 -2.816 -17.105 1.00 95.62 82 PHE A CA 1
ATOM 621 C C . PHE A 1 82 ? 4.727 -3.337 -18.470 1.00 95.62 82 PHE A C 1
ATOM 623 O O . PHE A 1 82 ? 5.478 -3.947 -19.233 1.00 95.62 82 PHE A O 1
ATOM 630 N N . SER A 1 83 ? 3.445 -3.110 -18.768 1.00 95.56 83 SER A N 1
ATOM 631 C CA . SER A 1 83 ? 2.856 -3.488 -20.048 1.00 95.56 83 SER A CA 1
ATOM 632 C C . SER A 1 83 ? 3.559 -2.749 -21.190 1.00 95.56 83 SER A C 1
ATOM 634 O O . SER A 1 83 ? 3.770 -1.537 -21.083 1.00 95.56 83 SER A O 1
ATOM 636 N N . PRO A 1 84 ? 3.851 -3.413 -22.325 1.00 94.81 84 PRO A N 1
ATOM 637 C CA . PRO A 1 84 ? 4.402 -2.753 -23.508 1.00 94.81 84 PRO A CA 1
ATOM 638 C C . PRO A 1 84 ? 3.569 -1.555 -23.984 1.00 94.81 84 PRO A C 1
ATOM 640 O O . PRO A 1 84 ? 4.119 -0.616 -24.549 1.00 94.81 84 PRO A O 1
ATOM 643 N N . ASN A 1 85 ? 2.258 -1.559 -23.716 1.00 96.00 85 ASN A N 1
ATOM 644 C CA . ASN A 1 85 ? 1.355 -0.462 -24.075 1.00 96.00 85 ASN A CA 1
ATOM 645 C C . ASN A 1 85 ? 1.593 0.813 -23.251 1.00 96.00 85 ASN A C 1
ATOM 647 O O . ASN A 1 85 ? 1.268 1.900 -23.720 1.00 96.00 85 ASN A O 1
ATOM 651 N N . ASN A 1 86 ? 2.159 0.686 -22.048 1.00 93.62 86 ASN A N 1
ATOM 652 C CA . ASN A 1 86 ? 2.495 1.809 -21.171 1.00 93.62 86 ASN A CA 1
ATOM 653 C C . ASN A 1 86 ? 3.979 2.184 -21.277 1.00 93.62 86 ASN A C 1
ATOM 655 O O . ASN A 1 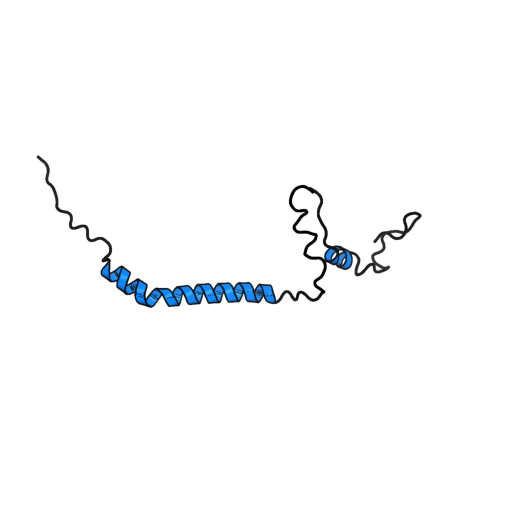86 ? 4.485 2.932 -20.455 1.00 93.62 86 ASN A O 1
ATOM 659 N N . LYS A 1 87 ? 4.699 1.671 -22.278 1.00 96.31 87 LYS A N 1
ATOM 660 C CA . LYS A 1 87 ? 6.092 2.035 -22.522 1.00 96.31 87 LYS A CA 1
ATOM 661 C C . LYS A 1 87 ? 6.159 3.394 -23.216 1.00 96.31 87 LYS A C 1
ATOM 663 O O . LYS A 1 87 ? 5.700 3.552 -24.344 1.00 96.31 87 LYS A O 1
ATOM 668 N N . LEU A 1 88 ? 6.777 4.367 -22.559 1.00 95.31 88 LEU A N 1
ATOM 669 C CA . LEU A 1 88 ? 6.965 5.718 -23.082 1.00 95.31 88 LEU A CA 1
ATOM 670 C C . LEU A 1 88 ? 8.120 5.784 -24.083 1.00 95.31 88 LEU A C 1
ATOM 672 O O . LEU A 1 88 ? 8.039 6.499 -25.084 1.00 95.31 88 LEU A O 1
ATOM 676 N N . ARG A 1 89 ? 9.230 5.085 -23.800 1.00 95.25 89 ARG A N 1
ATOM 677 C CA . ARG A 1 89 ? 10.420 5.113 -24.663 1.00 95.25 89 ARG A CA 1
ATOM 678 C C . ARG A 1 89 ? 11.357 3.929 -24.444 1.00 95.25 89 ARG A C 1
ATOM 680 O O . ARG A 1 89 ? 11.304 3.250 -23.427 1.00 95.25 89 ARG A O 1
ATOM 687 N N . GLU A 1 90 ? 12.259 3.716 -25.393 1.00 97.00 90 GLU A N 1
ATOM 688 C CA . GLU A 1 90 ? 13.435 2.858 -25.244 1.00 97.00 90 GLU A CA 1
ATOM 689 C C . GLU A 1 90 ? 14.623 3.499 -25.947 1.00 97.00 90 GLU A C 1
ATOM 691 O O . GLU A 1 90 ? 14.470 4.112 -27.004 1.00 97.00 90 GLU A O 1
ATOM 696 N N . GLY A 1 91 ? 15.800 3.383 -25.347 1.00 95.12 91 GLY A N 1
ATOM 697 C CA . GLY A 1 91 ? 17.047 3.893 -25.906 1.00 95.12 91 GLY A CA 1
ATOM 698 C C . GLY A 1 91 ? 18.244 3.272 -25.199 1.00 95.12 91 GLY A C 1
ATOM 699 O O . GLY A 1 91 ? 18.120 2.215 -24.589 1.00 95.12 91 GLY A O 1
ATOM 700 N N . GLY A 1 92 ? 19.397 3.945 -25.215 1.00 96.56 92 GLY A N 1
ATOM 701 C CA . GLY A 1 92 ? 20.626 3.440 -24.579 1.00 96.56 92 GLY A CA 1
ATOM 702 C C . GLY A 1 92 ? 20.531 3.198 -23.064 1.00 96.56 92 GLY A C 1
ATOM 703 O O . GLY A 1 92 ? 21.370 2.500 -22.509 1.00 96.56 92 GLY A O 1
ATOM 704 N N . PHE A 1 93 ? 19.499 3.733 -22.407 1.00 92.19 93 PHE A N 1
ATOM 705 C CA . PHE A 1 93 ? 19.200 3.516 -20.988 1.00 92.19 93 PHE A CA 1
ATOM 706 C C . PHE A 1 93 ? 18.241 2.340 -20.730 1.00 92.19 93 PHE A C 1
ATOM 708 O O . PHE A 1 93 ? 17.979 2.015 -19.576 1.00 92.19 93 PHE A O 1
ATOM 715 N N . GLY A 1 94 ? 17.708 1.711 -21.782 1.00 95.56 94 GLY A N 1
ATOM 716 C CA . GLY A 1 94 ? 16.677 0.678 -21.686 1.00 95.56 94 GLY A CA 1
ATOM 717 C C . GLY A 1 94 ? 15.243 1.227 -21.757 1.00 95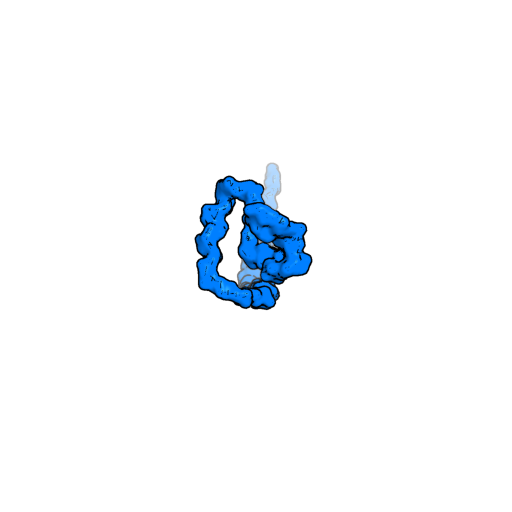.56 94 GLY A C 1
ATOM 718 O O . GLY A 1 94 ? 15.031 2.362 -22.201 1.00 95.56 94 GLY A O 1
ATOM 719 N N . PRO A 1 95 ? 14.243 0.405 -21.394 1.00 94.69 95 PRO A N 1
ATOM 720 C CA . PRO A 1 95 ? 12.834 0.759 -21.482 1.00 94.69 95 PRO A CA 1
ATOM 721 C C . PRO A 1 95 ? 12.404 1.693 -20.343 1.00 94.69 95 PRO A C 1
ATOM 723 O O . PRO A 1 95 ? 12.665 1.438 -19.170 1.00 94.69 95 PRO A O 1
ATOM 726 N N . VAL A 1 96 ? 11.691 2.753 -20.711 1.00 94.81 96 VAL A N 1
ATOM 727 C CA . VAL A 1 96 ? 11.042 3.704 -19.808 1.00 94.81 96 VAL A CA 1
ATOM 728 C C . VAL A 1 96 ? 9.537 3.503 -19.933 1.00 94.81 96 VAL A C 1
ATOM 730 O O . VAL A 1 96 ? 8.994 3.615 -21.035 1.00 94.81 96 VAL A O 1
ATOM 733 N N . TYR A 1 97 ? 8.896 3.198 -18.809 1.00 93.88 97 TYR A N 1
ATOM 734 C CA . TYR A 1 97 ? 7.451 3.024 -18.656 1.00 93.88 97 TYR A CA 1
ATOM 735 C C . TYR A 1 97 ? 6.859 4.207 -17.893 1.00 93.88 97 TYR A C 1
ATOM 737 O O . TYR A 1 97 ? 7.598 4.778 -17.059 1.00 93.88 97 TYR A O 1
#

Radius of gyration: 30.98 Å; chains: 1; bounding box: 51×57×83 Å

Secondary structure (DSSP, 8-state):
-----------S-HHHHHHHHHHHHHHHHHHHHHHHHHHHHHHHTS---S-TTSTTSSSSSSSS--S----HHHHHHHTTTT-GGG--EEETTEEE-

Foldseek 3Di:
DDDDDPPPPPDPPVVVVVVCCVPVVVVVVVVVVVVVVVVVVVVPVPDPPDDPDPVPPPVVVPPDDPDPDDDPVNVCVQCVNVDPVSFPDADPVGTDD

pLDDT: mean 71.9, std 19.14, range [42.19, 97.0]

Sequence (97 aa):
SQSISKTKQRGPNIKIILLVTVPGGPLIGLIIAAWLCYVRRKWKHAKPAGEGVILNASKDMEEGMEQPLFSFSSIINATANFSPNNKLREGGFGPVY